Protein AF-A0A7C1ZSX5-F1 (afdb_monomer)

Radius of gyration: 37.02 Å; Cα contacts (8 Å, |Δi|>4): 224; chains: 1; bounding box: 113×32×74 Å

Structure (mmCIF, N/CA/C/O backbone):
data_AF-A0A7C1ZSX5-F1
#
_entry.id   AF-A0A7C1ZSX5-F1
#
loop_
_atom_site.group_PDB
_atom_site.id
_atom_site.type_symbol
_atom_site.label_atom_id
_atom_site.label_alt_id
_atom_site.label_comp_id
_atom_site.label_asym_id
_atom_site.label_entity_id
_atom_site.label_seq_id
_atom_site.pdbx_PDB_ins_code
_atom_site.Cartn_x
_atom_site.Cartn_y
_atom_site.Cartn_z
_atom_site.occupancy
_atom_site.B_iso_or_equiv
_atom_site.auth_seq_id
_atom_site.auth_comp_id
_atom_site.auth_asym_id
_atom_site.auth_atom_id
_atom_site.pdbx_PDB_model_num
ATOM 1 N N . MET A 1 1 ? -18.283 -8.593 -3.234 1.00 36.34 1 MET A N 1
ATOM 2 C CA . MET A 1 1 ? -17.559 -9.656 -2.506 1.00 36.34 1 MET A CA 1
ATOM 3 C C . MET A 1 1 ? -16.349 -10.036 -3.342 1.00 36.34 1 MET A C 1
ATOM 5 O O . MET A 1 1 ? -16.534 -10.308 -4.519 1.00 36.34 1 MET A O 1
ATOM 9 N N . LEU A 1 2 ? -15.138 -9.982 -2.786 1.00 42.88 2 LEU A N 1
ATOM 10 C CA . LEU A 1 2 ? -13.945 -10.522 -3.448 1.00 42.88 2 LEU A CA 1
ATOM 11 C C . LEU A 1 2 ? -13.966 -12.048 -3.263 1.00 42.88 2 LEU A C 1
ATOM 13 O O . LEU A 1 2 ? -14.229 -12.513 -2.156 1.00 42.88 2 LEU A O 1
ATOM 17 N N . ALA A 1 3 ? -13.766 -12.812 -4.340 1.00 42.28 3 ALA A N 1
ATOM 18 C CA . ALA A 1 3 ? -13.700 -14.273 -4.288 1.00 42.28 3 ALA A CA 1
ATOM 19 C C . ALA A 1 3 ? -12.612 -14.730 -3.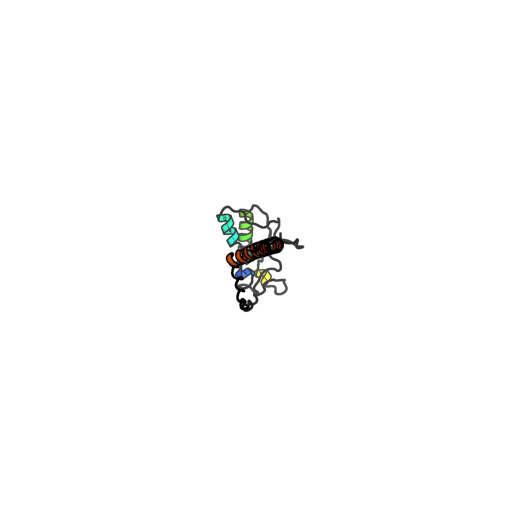300 1.00 42.28 3 ALA A C 1
ATOM 21 O O . ALA A 1 3 ? -11.557 -14.103 -3.215 1.00 42.28 3 ALA A O 1
ATOM 22 N N . SER A 1 4 ? -12.865 -15.810 -2.556 1.00 46.38 4 SER A N 1
ATOM 23 C CA . SER A 1 4 ? -11.920 -16.399 -1.603 1.00 46.38 4 SER A CA 1
ATOM 24 C C . SER A 1 4 ? -10.624 -16.801 -2.315 1.00 46.38 4 SER A C 1
ATOM 26 O O . SER A 1 4 ? -10.559 -17.846 -2.956 1.00 46.38 4 SER A O 1
ATOM 28 N N . ARG A 1 5 ? -9.591 -15.957 -2.235 1.00 58.31 5 ARG A N 1
ATOM 29 C CA . ARG A 1 5 ? -8.249 -16.273 -2.733 1.00 58.31 5 ARG A CA 1
ATOM 30 C C . ARG A 1 5 ? -7.493 -17.063 -1.656 1.00 58.31 5 ARG A C 1
ATOM 32 O O . ARG A 1 5 ? -7.520 -16.649 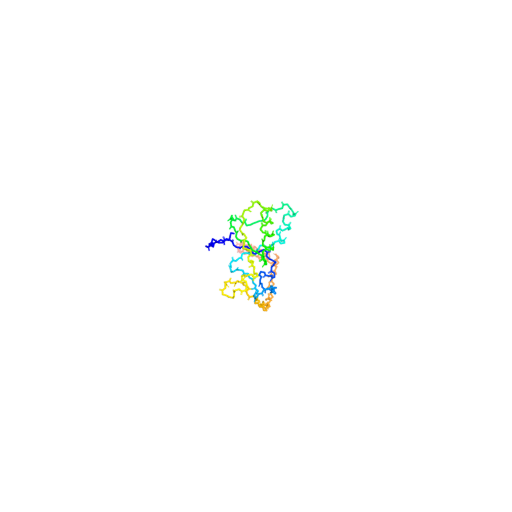-0.497 1.00 58.31 5 ARG A O 1
ATOM 39 N N . PRO A 1 6 ? -6.829 -18.182 -1.989 1.00 62.00 6 PRO A N 1
ATOM 40 C CA . PRO A 1 6 ? -5.940 -18.856 -1.051 1.00 62.00 6 PRO A CA 1
ATOM 41 C C . PRO A 1 6 ? -4.713 -17.969 -0.795 1.00 62.00 6 PRO A C 1
ATOM 43 O O . PRO A 1 6 ? -3.910 -17.743 -1.694 1.00 62.00 6 PRO A O 1
ATOM 46 N N . GLY A 1 7 ? -4.586 -17.438 0.421 1.00 73.38 7 GLY A N 1
ATOM 47 C CA . GLY A 1 7 ? -3.449 -16.612 0.837 1.00 73.38 7 GLY A CA 1
ATOM 48 C C . GLY A 1 7 ? -3.846 -15.433 1.733 1.00 73.38 7 GLY A C 1
ATOM 49 O O . GLY A 1 7 ? -5.034 -15.143 1.891 1.00 73.38 7 GLY A O 1
ATOM 50 N N . PRO A 1 8 ? -2.868 -14.760 2.366 1.00 86.31 8 PRO A N 1
ATOM 51 C CA . PRO A 1 8 ? -3.137 -13.542 3.119 1.00 86.31 8 PRO A CA 1
ATOM 52 C C . PRO A 1 8 ? -3.588 -12.417 2.180 1.00 86.31 8 PRO A C 1
ATOM 54 O O . PRO A 1 8 ? -3.102 -12.299 1.060 1.00 86.31 8 PRO A O 1
ATOM 57 N N . VAL A 1 9 ? -4.475 -11.545 2.666 1.00 92.75 9 VAL A N 1
ATOM 58 C CA . VAL A 1 9 ? -4.772 -10.273 1.990 1.00 92.75 9 VAL A CA 1
ATOM 59 C C . VAL A 1 9 ? -3.508 -9.417 2.012 1.00 92.75 9 VAL A C 1
ATOM 61 O O . VAL A 1 9 ? -2.977 -9.164 3.095 1.00 92.75 9 VAL A O 1
ATOM 64 N N . VAL A 1 10 ? -3.044 -8.975 0.843 1.00 96.06 10 VAL A N 1
ATOM 65 C CA . VAL A 1 10 ? -1.889 -8.079 0.697 1.00 96.06 10 VAL A CA 1
ATOM 66 C C . VAL A 1 10 ? -2.380 -6.739 0.159 1.00 96.06 10 VAL A C 1
ATOM 68 O O . VAL A 1 10 ? -3.084 -6.714 -0.845 1.00 96.06 10 VAL A O 1
ATOM 71 N N . LEU A 1 11 ? -2.031 -5.636 0.820 1.00 97.12 11 LEU A N 1
ATOM 72 C CA . LEU A 1 11 ? -2.471 -4.291 0.449 1.00 97.12 11 LEU A CA 1
ATOM 73 C C . LEU A 1 11 ? -1.291 -3.390 0.089 1.00 97.12 11 LEU A C 1
ATOM 75 O O . LEU A 1 11 ? -0.368 -3.223 0.893 1.00 97.12 11 LEU A O 1
ATOM 79 N N . ASP A 1 12 ? -1.388 -2.736 -1.065 1.00 97.88 12 ASP A N 1
ATOM 80 C CA . ASP A 1 12 ? -0.450 -1.707 -1.510 1.00 97.88 12 ASP A CA 1
ATOM 81 C C . ASP A 1 12 ? -0.951 -0.311 -1.122 1.00 97.88 12 ASP A C 1
ATOM 83 O O . ASP A 1 12 ? -1.983 0.154 -1.614 1.00 97.88 12 ASP A O 1
ATOM 87 N N . GLY A 1 13 ? -0.210 0.358 -0.237 1.00 97.50 13 GLY A N 1
ATOM 88 C CA . GLY A 1 13 ? -0.512 1.706 0.244 1.00 97.50 13 GLY A CA 1
ATOM 89 C C . GLY A 1 13 ? -0.071 2.838 -0.684 1.00 97.50 13 GLY A C 1
ATOM 90 O O . GLY A 1 13 ? -0.324 4.007 -0.377 1.00 97.50 13 GLY A O 1
ATOM 91 N N . ARG A 1 14 ? 0.620 2.539 -1.790 1.00 97.69 14 ARG A N 1
ATOM 92 C CA . ARG A 1 14 ? 1.134 3.553 -2.720 1.00 97.69 14 ARG A CA 1
ATOM 93 C C . ARG A 1 14 ? 0.019 4.118 -3.603 1.00 97.69 14 ARG A C 1
ATOM 95 O O . ARG A 1 14 ? -1.060 3.550 -3.745 1.00 97.69 14 ARG A O 1
ATOM 102 N N . GLY A 1 15 ? 0.293 5.266 -4.218 1.00 96.25 15 GLY A N 1
ATOM 103 C CA . GLY A 1 15 ? -0.623 5.881 -5.179 1.00 96.25 15 GLY A CA 1
ATOM 104 C C . GLY A 1 15 ? -0.825 5.024 -6.434 1.00 96.25 15 GLY A C 1
ATOM 105 O O . GLY A 1 15 ? 0.027 4.210 -6.789 1.00 96.25 15 GLY A O 1
ATOM 106 N N . GLU A 1 16 ? -1.939 5.256 -7.126 1.00 94.69 16 GLU A N 1
ATOM 107 C CA . GLU A 1 16 ? -2.385 4.490 -8.300 1.00 94.69 16 GLU A CA 1
ATOM 108 C C . GLU A 1 16 ? -1.309 4.349 -9.387 1.00 94.69 16 GLU A C 1
ATOM 110 O O . GLU A 1 16 ? -1.013 3.245 -9.833 1.00 94.69 16 GLU A O 1
ATOM 115 N N . LYS A 1 17 ? -0.629 5.447 -9.736 1.00 93.94 17 LYS A N 1
ATOM 116 C CA . LYS A 1 17 ? 0.444 5.428 -10.744 1.00 93.94 17 LYS A CA 1
ATOM 117 C C . LYS A 1 17 ? 1.597 4.490 -10.384 1.00 93.94 17 LYS A C 1
ATOM 119 O O . LYS A 1 17 ? 2.175 3.854 -11.257 1.00 93.94 17 LYS A O 1
ATOM 124 N N . ALA A 1 18 ? 1.962 4.421 -9.105 1.00 95.25 18 ALA A N 1
ATOM 125 C CA . ALA A 1 18 ? 3.026 3.533 -8.647 1.00 95.25 18 ALA A CA 1
ATOM 126 C C . ALA A 1 18 ? 2.550 2.075 -8.615 1.00 95.25 18 ALA A C 1
ATOM 128 O O . ALA A 1 18 ? 3.304 1.188 -9.005 1.00 95.25 18 ALA A O 1
ATOM 129 N N . TYR A 1 19 ? 1.297 1.846 -8.204 1.00 96.50 19 TYR A N 1
ATOM 130 C CA . TYR A 1 19 ? 0.658 0.531 -8.219 1.00 96.50 19 TYR A CA 1
ATOM 131 C C . TYR A 1 19 ? 0.620 -0.060 -9.633 1.00 96.50 19 TYR A C 1
ATOM 133 O O . TYR A 1 19 ? 1.062 -1.186 -9.845 1.00 96.50 19 TYR A O 1
ATOM 141 N N . TRP A 1 20 ? 0.187 0.717 -10.624 1.00 94.44 20 TRP A N 1
ATOM 142 C CA . TRP A 1 20 ? 0.147 0.280 -12.021 1.00 94.44 20 TRP A CA 1
ATOM 143 C C . TRP A 1 20 ? 1.514 0.254 -12.705 1.00 94.44 20 TRP A C 1
ATOM 145 O O . TRP A 1 20 ? 1.629 -0.252 -13.813 1.00 94.44 20 TRP A O 1
ATOM 155 N N . GLY A 1 21 ? 2.564 0.781 -12.076 1.00 92.56 21 GLY A N 1
ATOM 156 C CA . GLY A 1 21 ? 3.875 0.881 -12.713 1.00 92.56 21 GLY A CA 1
ATOM 157 C C . GLY A 1 21 ? 3.974 1.957 -13.796 1.00 92.56 21 GLY A C 1
ATOM 158 O O . GLY A 1 21 ? 4.930 1.929 -14.562 1.00 92.56 21 GLY A O 1
ATOM 159 N N . GLU A 1 22 ? 3.047 2.921 -13.832 1.00 90.75 22 GLU A N 1
ATOM 160 C CA . GLU A 1 22 ? 3.175 4.155 -14.625 1.00 90.75 22 GLU A CA 1
ATOM 161 C C . GLU A 1 22 ? 4.273 5.073 -14.065 1.00 90.75 22 GLU A C 1
ATOM 163 O O . GLU A 1 22 ? 4.978 5.754 -14.807 1.00 90.75 22 GLU A O 1
ATOM 168 N N . ALA A 1 23 ? 4.429 5.093 -12.736 1.00 86.81 23 ALA A N 1
ATOM 169 C CA . ALA A 1 23 ? 5.514 5.779 -12.045 1.00 86.81 23 ALA A CA 1
ATOM 170 C C . ALA A 1 23 ? 6.539 4.751 -11.550 1.00 86.81 23 ALA A C 1
ATOM 172 O O . ALA A 1 23 ? 6.325 4.089 -10.533 1.00 86.81 23 ALA A O 1
ATOM 173 N N . VAL A 1 24 ? 7.661 4.630 -12.265 1.00 85.44 24 VAL A N 1
ATOM 174 C CA . VAL A 1 24 ? 8.738 3.687 -11.934 1.00 85.44 24 VAL A CA 1
ATOM 175 C C . VAL A 1 24 ? 9.806 4.388 -11.095 1.00 85.44 24 VAL A C 1
ATOM 177 O O . VAL A 1 24 ? 10.578 5.198 -11.597 1.00 85.44 24 VAL A O 1
ATOM 180 N N . ASN A 1 25 ? 9.845 4.081 -9.800 1.00 79.62 25 ASN A N 1
ATOM 181 C CA . ASN A 1 25 ? 10.824 4.600 -8.836 1.00 79.62 25 ASN A CA 1
ATOM 182 C C . ASN A 1 25 ? 11.584 3.478 -8.101 1.00 79.62 25 ASN A C 1
ATOM 184 O O . ASN A 1 25 ? 12.034 3.659 -6.971 1.00 79.62 25 ASN A O 1
ATOM 188 N N . ALA A 1 26 ? 11.694 2.316 -8.744 1.00 86.31 26 ALA A N 1
ATOM 189 C CA . ALA A 1 26 ? 12.422 1.136 -8.291 1.00 86.31 26 ALA A CA 1
ATOM 190 C C . ALA A 1 26 ? 12.977 0.386 -9.517 1.00 86.31 26 ALA A C 1
ATOM 192 O O . ALA A 1 26 ? 12.774 0.825 -10.648 1.00 86.31 26 ALA A O 1
ATOM 193 N N . ALA A 1 27 ? 13.639 -0.758 -9.315 1.00 88.81 27 ALA A N 1
ATOM 194 C CA . ALA A 1 27 ? 14.217 -1.545 -10.413 1.00 88.81 27 ALA A CA 1
ATOM 195 C C . ALA A 1 27 ? 13.180 -2.029 -11.454 1.00 88.81 27 ALA A C 1
ATOM 197 O O . ALA A 1 27 ? 13.538 -2.297 -12.598 1.00 88.81 27 ALA A O 1
ATOM 198 N N . ARG A 1 28 ? 11.896 -2.107 -11.077 1.00 91.75 28 ARG A N 1
ATOM 199 C CA . ARG A 1 28 ? 10.760 -2.362 -11.975 1.00 91.75 28 ARG A CA 1
ATOM 200 C C . ARG A 1 28 ? 9.492 -1.651 -11.487 1.00 91.75 28 ARG A C 1
ATOM 202 O O . ARG A 1 28 ? 9.326 -1.440 -10.281 1.00 91.75 28 ARG A O 1
ATOM 209 N N . GLY A 1 29 ? 8.620 -1.258 -12.421 1.00 92.88 29 GLY A N 1
ATOM 210 C CA . GLY A 1 29 ? 7.292 -0.714 -12.113 1.00 92.88 29 GLY A CA 1
ATOM 211 C C . GLY A 1 29 ? 6.350 -1.796 -11.595 1.00 92.88 29 GLY A C 1
ATOM 212 O O . GLY A 1 29 ? 6.679 -2.974 -11.678 1.00 92.88 29 GLY A O 1
ATOM 213 N N . GLY A 1 30 ? 5.193 -1.409 -11.068 1.00 95.38 30 GLY A N 1
ATOM 214 C CA . GLY A 1 30 ? 4.130 -2.341 -10.703 1.00 95.38 30 GLY A CA 1
ATOM 215 C C . GLY A 1 30 ? 3.992 -2.554 -9.210 1.00 95.38 30 GLY A C 1
ATOM 216 O O . GLY A 1 30 ? 4.382 -1.693 -8.422 1.00 95.38 30 GLY A O 1
ATOM 217 N N . HIS A 1 31 ? 3.426 -3.692 -8.826 1.00 97.50 31 HIS A N 1
ATOM 218 C CA . HIS A 1 31 ? 3.100 -4.058 -7.450 1.00 97.50 31 HIS A CA 1
ATOM 219 C C . HIS A 1 31 ? 3.320 -5.556 -7.190 1.00 97.50 31 HIS A C 1
ATOM 221 O O . HIS A 1 31 ? 3.553 -6.343 -8.110 1.00 97.50 31 HIS A O 1
ATOM 227 N N . ILE A 1 32 ? 3.301 -5.957 -5.914 1.00 97.12 32 ILE A N 1
ATOM 228 C CA . ILE A 1 32 ? 3.432 -7.367 -5.523 1.00 97.12 32 ILE A CA 1
ATOM 229 C C . ILE A 1 32 ? 2.259 -8.136 -6.130 1.00 97.12 32 ILE A C 1
ATOM 231 O O . ILE A 1 32 ? 1.119 -7.692 -6.011 1.00 97.12 32 ILE A O 1
ATOM 235 N N . ALA A 1 33 ? 2.529 -9.279 -6.766 1.00 95.06 33 ALA A N 1
ATOM 236 C CA . ALA A 1 33 ? 1.486 -10.029 -7.458 1.00 95.06 33 ALA A CA 1
ATOM 237 C C . ALA A 1 33 ? 0.311 -10.380 -6.525 1.00 95.06 33 ALA A C 1
ATOM 239 O O . ALA A 1 33 ? 0.508 -10.909 -5.427 1.00 95.06 33 ALA A O 1
ATOM 240 N N . GLY A 1 34 ? -0.911 -10.074 -6.960 1.00 93.62 34 GLY A N 1
ATOM 241 C CA . GLY A 1 34 ? -2.138 -10.295 -6.193 1.00 93.62 34 GLY A CA 1
ATOM 242 C C . GLY A 1 34 ? -2.406 -9.301 -5.055 1.00 93.62 34 GLY A C 1
ATOM 243 O O . GLY A 1 34 ? -3.366 -9.509 -4.311 1.00 93.62 34 GLY A O 1
ATOM 244 N N . ALA A 1 35 ? -1.603 -8.243 -4.905 1.00 96.00 35 ALA A N 1
ATOM 245 C CA . ALA A 1 35 ? -1.882 -7.188 -3.936 1.00 96.00 35 ALA A CA 1
ATOM 246 C C . ALA A 1 35 ? -3.051 -6.300 -4.389 1.00 96.00 35 ALA A C 1
ATOM 248 O O . ALA A 1 35 ? -3.109 -5.851 -5.535 1.00 96.00 35 ALA A O 1
ATOM 249 N N . ASP A 1 36 ? -3.958 -5.994 -3.464 1.00 95.44 36 ASP A N 1
ATOM 250 C CA . ASP A 1 36 ? -5.056 -5.066 -3.707 1.00 95.44 36 ASP A CA 1
ATOM 251 C C . ASP A 1 36 ? -4.577 -3.615 -3.521 1.00 95.44 36 ASP A C 1
ATOM 253 O O . ASP A 1 36 ? -3.864 -3.284 -2.564 1.00 95.44 36 ASP A O 1
ATOM 257 N N . HIS A 1 37 ? -5.002 -2.724 -4.420 1.00 96.56 37 HIS A N 1
ATOM 258 C CA . HIS A 1 37 ? -4.717 -1.295 -4.306 1.00 96.56 37 HIS A CA 1
ATOM 259 C C . HIS A 1 37 ? -5.554 -0.654 -3.195 1.00 96.56 37 HIS A C 1
ATOM 261 O O . HIS A 1 37 ? -6.786 -0.610 -3.267 1.00 96.56 37 HIS A O 1
ATOM 267 N N . PHE A 1 38 ? -4.893 -0.132 -2.162 1.00 95.81 38 PHE A N 1
ATOM 268 C CA . PHE A 1 38 ? -5.550 0.521 -1.033 1.00 95.81 38 PHE A CA 1
ATOM 269 C C . PHE A 1 38 ? -4.737 1.744 -0.589 1.00 95.81 38 PHE A C 1
ATOM 271 O O . PHE A 1 38 ? -3.989 1.695 0.385 1.00 95.81 38 PHE A O 1
ATOM 278 N N . PRO A 1 39 ? -4.840 2.862 -1.318 1.00 96.06 39 PRO A N 1
ATOM 279 C CA . PRO A 1 39 ? -3.852 3.920 -1.215 1.00 96.06 39 PRO A CA 1
ATOM 280 C C . PRO A 1 39 ? -3.997 4.725 0.085 1.00 96.06 39 PRO A C 1
ATOM 282 O O . PRO A 1 39 ? -5.099 5.039 0.554 1.00 96.06 39 PRO A O 1
ATOM 285 N N . ALA A 1 40 ? -2.855 5.066 0.684 1.00 95.50 40 ALA A N 1
ATOM 286 C CA . ALA A 1 40 ? -2.792 5.706 1.995 1.00 95.50 40 ALA A CA 1
ATOM 287 C C . ALA A 1 40 ? -3.410 7.115 2.016 1.00 95.50 40 ALA A C 1
ATOM 289 O O . ALA A 1 40 ? -3.893 7.557 3.052 1.00 95.50 40 ALA A O 1
ATOM 290 N N . ASP A 1 41 ? -3.422 7.836 0.897 1.00 94.81 41 ASP A N 1
ATOM 291 C CA . ASP A 1 41 ? -4.046 9.159 0.770 1.00 94.81 41 ASP A CA 1
ATOM 292 C C . ASP A 1 41 ? -5.573 9.107 0.936 1.00 94.81 41 ASP A C 1
ATOM 294 O O . ASP A 1 41 ? -6.129 9.879 1.722 1.00 94.81 41 ASP A O 1
ATOM 298 N N . ARG A 1 42 ? -6.243 8.141 0.297 1.00 93.00 42 ARG A N 1
ATOM 299 C CA . ARG A 1 42 ? -7.672 7.864 0.485 1.00 93.00 42 ARG A CA 1
ATOM 300 C C . ARG A 1 42 ? -7.968 7.537 1.940 1.00 93.00 42 ARG A C 1
ATOM 302 O O . ARG A 1 42 ? -8.974 7.990 2.485 1.00 93.00 42 ARG A O 1
ATOM 309 N N . LEU A 1 43 ? -7.086 6.767 2.572 1.00 92.31 43 LEU A N 1
ATOM 310 C CA . LEU A 1 43 ? -7.222 6.424 3.976 1.00 92.31 43 LEU A CA 1
ATOM 311 C C . LEU A 1 43 ? -7.051 7.651 4.885 1.00 92.31 43 LEU A C 1
ATOM 313 O O . LEU A 1 43 ? -7.877 7.860 5.769 1.00 92.31 43 LEU A O 1
ATOM 317 N N . ARG A 1 44 ? -6.049 8.508 4.642 1.00 92.94 44 ARG A N 1
ATOM 318 C CA . ARG A 1 44 ? -5.866 9.759 5.401 1.00 92.94 44 ARG A CA 1
ATOM 319 C C . ARG A 1 44 ? -7.094 10.654 5.290 1.00 92.94 44 ARG A C 1
ATOM 321 O O . ARG A 1 44 ? -7.549 11.175 6.302 1.00 92.94 44 ARG A O 1
ATOM 328 N N . ALA A 1 45 ? -7.653 10.792 4.089 1.00 92.88 45 ALA A N 1
ATOM 329 C CA . ALA A 1 45 ? -8.866 11.572 3.866 1.00 92.88 45 ALA A CA 1
ATOM 330 C C . ALA A 1 45 ? -10.078 10.987 4.611 1.00 92.88 45 ALA A C 1
ATOM 332 O O . ALA A 1 45 ? -10.856 11.734 5.201 1.00 92.88 45 ALA A O 1
ATOM 333 N N . ALA A 1 46 ? -10.229 9.658 4.627 1.00 90.94 46 ALA A N 1
ATOM 334 C CA . ALA A 1 46 ? -11.287 8.994 5.384 1.00 90.94 46 ALA A CA 1
ATOM 335 C C . ALA A 1 46 ? -11.146 9.250 6.892 1.00 90.94 46 ALA A C 1
ATOM 337 O O . ALA A 1 46 ? -12.110 9.686 7.519 1.00 90.94 46 ALA A O 1
ATOM 338 N N . VAL A 1 47 ? -9.942 9.073 7.445 1.00 88.31 47 VAL A N 1
ATOM 339 C CA . VAL A 1 47 ? -9.652 9.331 8.863 1.00 88.31 47 VAL A CA 1
ATOM 340 C C . VAL A 1 47 ? -9.911 10.796 9.223 1.00 88.31 47 VAL A C 1
ATOM 342 O O . VAL A 1 47 ? -10.585 11.066 10.212 1.00 88.31 47 VAL A O 1
ATOM 345 N N . ALA A 1 48 ? -9.464 11.743 8.393 1.00 90.69 48 ALA A N 1
ATOM 346 C CA . ALA A 1 48 ? -9.726 13.171 8.591 1.00 90.69 48 ALA A CA 1
ATOM 347 C C . ALA A 1 48 ? -11.229 13.511 8.564 1.00 90.69 48 ALA A C 1
ATOM 349 O O . ALA A 1 48 ? -11.669 14.430 9.248 1.00 90.69 48 ALA A O 1
ATOM 350 N N . ALA A 1 49 ? -12.025 12.749 7.811 1.00 92.88 49 ALA A N 1
ATOM 351 C CA . ALA A 1 49 ? -13.480 12.865 7.765 1.00 92.88 49 ALA A CA 1
ATOM 352 C C . ALA A 1 49 ? -14.205 12.058 8.864 1.00 92.88 49 ALA A C 1
ATOM 354 O O . ALA A 1 49 ? -15.425 11.903 8.792 1.00 92.88 49 ALA A O 1
ATOM 355 N N . GLY A 1 50 ? -13.482 11.496 9.840 1.00 89.75 50 GLY A N 1
ATOM 356 C CA . GLY A 1 50 ? -14.049 10.676 10.916 1.00 89.75 50 GLY A CA 1
ATOM 357 C C . GLY A 1 50 ? -14.577 9.313 10.455 1.00 89.75 50 GLY A C 1
ATOM 358 O O . GLY A 1 50 ? -15.406 8.709 11.133 1.00 89.75 50 GLY A O 1
ATOM 359 N N . LYS A 1 51 ? -14.140 8.824 9.290 1.00 90.38 51 LYS A N 1
ATOM 360 C CA . LYS A 1 51 ? -14.568 7.546 8.711 1.00 90.38 51 LYS A CA 1
ATOM 361 C C . LYS A 1 51 ? -13.492 6.485 8.904 1.00 90.38 51 LYS A C 1
ATOM 363 O O . LYS A 1 51 ? -12.343 6.671 8.509 1.00 90.38 51 LYS A O 1
ATOM 368 N N . ALA A 1 52 ? -13.902 5.329 9.413 1.00 87.50 52 ALA A N 1
ATOM 369 C CA . ALA A 1 52 ? -13.065 4.140 9.438 1.00 87.50 52 ALA A CA 1
ATOM 370 C C . ALA A 1 52 ? -13.096 3.454 8.064 1.00 87.50 52 ALA A C 1
ATOM 372 O O . ALA A 1 52 ? -14.132 2.945 7.633 1.00 87.50 52 ALA A O 1
ATOM 373 N N . LEU A 1 53 ? -11.958 3.438 7.371 1.00 87.69 53 LEU A N 1
ATOM 374 C CA . LEU A 1 53 ? -11.753 2.689 6.132 1.00 87.69 53 LEU A CA 1
ATOM 375 C C . LEU A 1 53 ? -10.577 1.735 6.358 1.00 87.69 53 LEU A C 1
ATOM 377 O O . LEU A 1 53 ? -9.517 2.160 6.789 1.00 87.69 53 LEU A O 1
ATOM 381 N N . GLY A 1 54 ? -10.736 0.441 6.103 1.00 85.56 54 GLY A N 1
ATOM 382 C CA . GLY A 1 54 ? -9.656 -0.524 6.327 1.00 85.56 54 GLY A CA 1
ATOM 383 C C . GLY A 1 54 ? -9.894 -1.859 5.635 1.00 85.56 54 GLY A C 1
ATOM 384 O O . GLY A 1 54 ? -10.982 -2.071 5.081 1.00 85.56 54 GLY A O 1
ATOM 385 N N . PRO A 1 55 ? -8.909 -2.779 5.696 1.00 87.19 55 PRO A N 1
ATOM 386 C CA . PRO A 1 55 ? -9.128 -4.175 5.320 1.00 87.19 55 PRO A CA 1
ATOM 387 C C . PRO A 1 55 ? -10.349 -4.726 6.050 1.00 87.19 55 PRO A C 1
ATOM 389 O O . PRO A 1 55 ? -10.695 -4.214 7.110 1.00 87.19 55 PRO A O 1
ATOM 392 N N . GLN A 1 56 ? -10.991 -5.761 5.499 1.00 82.12 56 GLN A N 1
ATOM 393 C CA . GLN A 1 56 ? -12.089 -6.486 6.160 1.00 82.12 56 GLN A CA 1
ATOM 394 C C . GLN A 1 56 ? -11.594 -7.677 7.000 1.00 82.12 56 GLN A C 1
ATOM 396 O O . GLN A 1 56 ? -12.272 -8.090 7.944 1.00 82.12 56 GLN A O 1
ATOM 401 N N . THR A 1 57 ? -10.375 -8.150 6.742 1.00 80.19 57 THR A N 1
ATOM 402 C CA . THR A 1 57 ? -9.775 -9.324 7.390 1.00 80.19 57 THR A CA 1
ATOM 403 C C . THR A 1 57 ? -8.64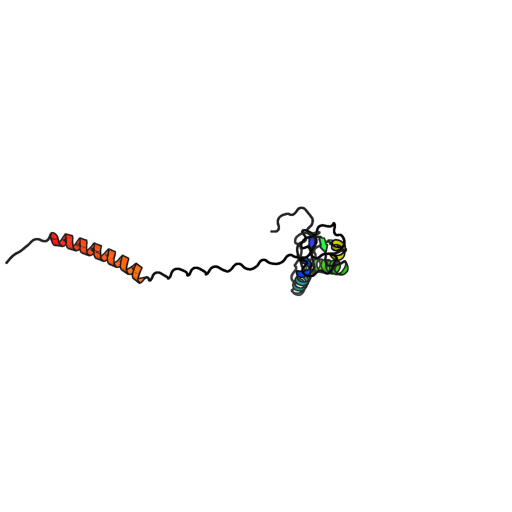9 -8.921 8.342 1.00 80.19 57 THR A C 1
ATOM 405 O O . THR A 1 57 ? -7.840 -8.051 8.016 1.00 80.19 57 THR A O 1
ATOM 408 N N . GLU A 1 58 ? -8.587 -9.553 9.519 1.00 82.12 58 GLU A N 1
ATOM 409 C CA . GLU A 1 58 ? -7.460 -9.380 10.442 1.00 82.12 58 GLU A CA 1
ATOM 410 C C . GLU A 1 58 ? -6.180 -9.972 9.848 1.00 82.12 58 GLU A C 1
ATOM 412 O O . GLU A 1 58 ? -6.218 -10.929 9.073 1.00 82.12 58 GLU A O 1
ATOM 417 N N . GLY A 1 59 ? -5.028 -9.414 10.222 1.00 86.50 59 GLY A N 1
ATOM 418 C CA . GLY A 1 59 ? -3.735 -9.949 9.799 1.00 86.50 59 GLY A CA 1
ATOM 419 C C . GLY A 1 59 ? -3.417 -9.747 8.315 1.00 86.50 59 GLY A C 1
ATOM 420 O O . GLY A 1 59 ? -2.506 -10.406 7.804 1.00 86.50 59 GLY A O 1
ATOM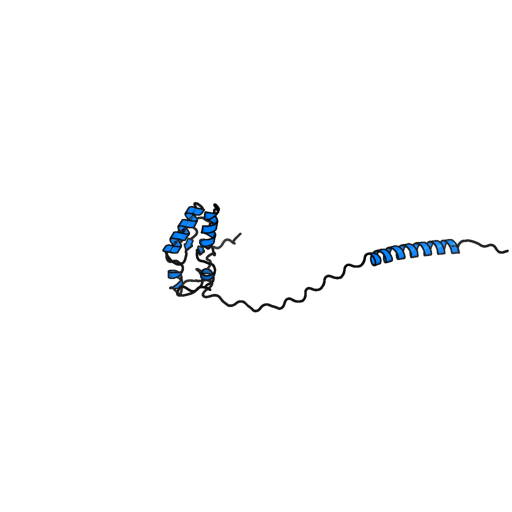 421 N N . ALA A 1 60 ? -4.124 -8.838 7.631 1.00 93.81 60 ALA A N 1
ATOM 422 C CA . ALA A 1 60 ? -3.720 -8.360 6.312 1.00 93.81 60 ALA A CA 1
ATOM 423 C C . ALA A 1 60 ? -2.252 -7.903 6.345 1.00 93.81 60 ALA A C 1
ATOM 425 O O . ALA A 1 60 ? -1.791 -7.336 7.341 1.00 93.81 60 ALA A O 1
ATOM 426 N N . ILE A 1 61 ? -1.516 -8.188 5.276 1.00 97.00 61 ILE A N 1
ATOM 427 C CA . ILE A 1 61 ? -0.140 -7.739 5.092 1.00 97.00 61 ILE A CA 1
ATOM 428 C C . ILE A 1 61 ? -0.194 -6.433 4.311 1.00 97.00 61 ILE A C 1
ATOM 430 O O . ILE A 1 61 ? -0.790 -6.369 3.242 1.00 97.00 61 ILE A O 1
ATOM 434 N N . VAL A 1 62 ? 0.412 -5.385 4.842 1.00 97.62 62 VAL A N 1
ATOM 435 C CA . VAL A 1 62 ? 0.426 -4.060 4.229 1.00 97.62 62 VAL A CA 1
ATOM 436 C C . VAL A 1 62 ? 1.850 -3.692 3.862 1.00 97.62 62 VAL A C 1
ATOM 438 O O . VAL A 1 62 ? 2.789 -3.997 4.599 1.00 97.62 62 VAL A O 1
ATOM 441 N N . TYR A 1 63 ? 2.022 -3.032 2.729 1.00 98.38 63 TYR A N 1
ATOM 442 C CA . TYR A 1 63 ? 3.312 -2.497 2.324 1.00 98.38 63 TYR A CA 1
ATOM 443 C C . TYR A 1 63 ? 3.124 -1.173 1.588 1.00 98.38 63 TYR A C 1
ATOM 445 O O . TYR A 1 63 ? 2.020 -0.811 1.177 1.00 98.38 63 TYR A O 1
ATOM 453 N N . ALA A 1 64 ? 4.216 -0.432 1.452 1.00 98.12 64 ALA A N 1
ATOM 454 C CA . ALA A 1 64 ? 4.255 0.788 0.663 1.00 98.12 64 ALA A CA 1
ATOM 455 C C . ALA A 1 64 ? 5.579 0.847 -0.112 1.00 98.12 64 ALA A C 1
ATOM 457 O O . ALA A 1 64 ? 6.070 -0.179 -0.576 1.00 98.12 64 ALA A O 1
ATOM 458 N N . ARG A 1 65 ? 6.167 2.030 -0.300 1.00 97.44 65 ARG A N 1
ATOM 459 C CA . ARG A 1 65 ? 7.431 2.167 -1.038 1.00 97.44 65 ARG A CA 1
ATOM 460 C C . ARG A 1 65 ? 8.588 1.464 -0.334 1.00 97.44 65 ARG A C 1
ATOM 462 O O . ARG A 1 65 ? 9.289 0.683 -0.965 1.00 97.44 65 ARG A O 1
ATOM 469 N N . ASP A 1 66 ? 8.740 1.740 0.951 1.00 97.19 66 ASP A N 1
ATOM 470 C CA . ASP A 1 66 ? 9.841 1.322 1.813 1.00 97.19 66 ASP A CA 1
ATOM 471 C C . ASP A 1 66 ? 9.341 1.177 3.262 1.00 97.19 66 ASP A C 1
ATOM 473 O O . ASP A 1 66 ? 8.136 1.260 3.530 1.00 97.19 66 ASP A O 1
ATOM 477 N N . ALA A 1 67 ? 10.264 0.961 4.199 1.00 97.25 67 ALA A N 1
ATOM 478 C CA . ALA A 1 67 ? 9.945 0.748 5.604 1.00 97.25 67 ALA A CA 1
ATOM 479 C C . ALA A 1 67 ? 9.238 1.946 6.250 1.00 97.25 67 ALA A C 1
ATOM 481 O O . ALA A 1 67 ? 8.301 1.751 7.027 1.00 97.25 67 ALA A O 1
ATOM 482 N N . VAL A 1 68 ? 9.653 3.176 5.931 1.00 97.75 68 VAL A N 1
ATOM 483 C CA . VAL A 1 68 ? 9.084 4.390 6.533 1.00 97.75 68 VAL A CA 1
ATOM 484 C C . VAL A 1 68 ? 7.648 4.566 6.058 1.00 97.75 68 VAL A C 1
ATOM 486 O O . VAL A 1 68 ? 6.732 4.672 6.881 1.00 97.75 68 VAL A O 1
ATOM 489 N N . ASP A 1 69 ? 7.435 4.507 4.743 1.00 97.38 69 ASP A N 1
ATOM 490 C CA . ASP A 1 69 ? 6.100 4.600 4.152 1.00 97.38 69 ASP A CA 1
ATOM 491 C C . ASP A 1 69 ? 5.202 3.441 4.636 1.00 97.38 69 ASP A C 1
ATOM 493 O O . ASP A 1 69 ? 4.018 3.637 4.924 1.00 97.38 69 ASP A O 1
ATOM 497 N N . GLY A 1 70 ? 5.756 2.230 4.769 1.00 97.81 70 GLY A N 1
ATOM 498 C CA . GLY A 1 70 ? 5.033 1.032 5.201 1.00 97.81 70 GLY A CA 1
ATOM 499 C C . GLY A 1 70 ? 4.567 1.101 6.657 1.00 97.81 70 GLY A C 1
ATOM 500 O O . GLY A 1 70 ? 3.411 0.790 6.954 1.00 97.81 70 GLY A O 1
ATOM 501 N N . ILE A 1 71 ? 5.429 1.557 7.570 1.00 97.75 71 ILE A N 1
ATOM 502 C CA . ILE A 1 71 ? 5.088 1.739 8.990 1.00 97.75 71 ILE A CA 1
ATOM 503 C C . ILE A 1 71 ? 4.065 2.865 9.159 1.00 97.75 71 ILE A C 1
ATOM 505 O O . ILE A 1 71 ? 3.106 2.714 9.924 1.00 97.75 71 ILE A O 1
ATOM 509 N N . ALA A 1 72 ? 4.215 3.973 8.427 1.00 96.75 72 ALA A N 1
ATOM 510 C CA . ALA A 1 72 ? 3.238 5.060 8.440 1.00 96.75 72 ALA A CA 1
ATOM 511 C C . ALA A 1 72 ? 1.856 4.573 7.976 1.00 96.75 72 ALA A C 1
ATOM 513 O O . ALA A 1 72 ? 0.836 4.882 8.595 1.00 96.75 72 ALA A O 1
ATOM 514 N N . TYR A 1 73 ? 1.818 3.753 6.927 1.00 97.44 73 TYR A N 1
ATOM 515 C CA . TYR A 1 73 ? 0.588 3.179 6.394 1.00 97.44 73 TYR A CA 1
ATOM 516 C C . TYR A 1 73 ? -0.075 2.177 7.358 1.00 97.44 73 TYR A C 1
ATOM 518 O O . TYR A 1 73 ? -1.275 2.282 7.621 1.00 97.44 73 TYR A O 1
ATOM 526 N N . MET A 1 74 ? 0.697 1.278 7.978 1.00 96.69 74 MET A N 1
ATOM 527 C CA . MET A 1 74 ? 0.219 0.400 9.058 1.00 96.69 74 MET A CA 1
ATOM 528 C C . MET A 1 74 ? -0.374 1.203 10.224 1.00 96.69 74 MET A C 1
ATOM 530 O O . MET A 1 74 ? -1.447 0.866 10.736 1.00 96.69 74 MET A O 1
ATOM 534 N N . THR A 1 75 ? 0.313 2.270 10.638 1.00 95.31 75 THR A N 1
ATOM 535 C CA . THR A 1 75 ? -0.115 3.137 11.745 1.00 95.31 75 THR A CA 1
ATOM 536 C C . THR A 1 75 ? -1.437 3.813 11.418 1.00 95.31 75 THR A C 1
ATOM 538 O O . THR A 1 75 ? -2.341 3.829 12.247 1.00 95.31 75 THR A O 1
ATOM 541 N N . LEU A 1 76 ? -1.589 4.301 10.189 1.00 95.00 76 LEU A N 1
ATOM 542 C CA . LEU A 1 76 ? -2.814 4.934 9.724 1.00 95.00 76 LEU A CA 1
ATOM 543 C C . LEU A 1 76 ? -4.008 3.964 9.715 1.00 95.00 76 LEU A C 1
ATOM 545 O O . LEU A 1 76 ? -5.094 4.342 10.148 1.00 95.00 76 LEU A O 1
ATOM 549 N N . ILE A 1 77 ? -3.817 2.713 9.279 1.00 94.81 77 ILE A N 1
ATOM 550 C CA . ILE A 1 77 ? -4.871 1.683 9.332 1.00 94.81 77 ILE A CA 1
ATOM 551 C C . ILE A 1 77 ? -5.235 1.372 10.783 1.00 94.81 77 ILE A C 1
ATOM 553 O O . ILE A 1 77 ? -6.415 1.384 11.138 1.00 94.81 77 ILE A O 1
ATOM 557 N N . THR A 1 78 ? -4.231 1.123 11.625 1.00 93.25 78 THR A N 1
ATOM 558 C CA . THR A 1 78 ? -4.437 0.779 13.038 1.00 93.25 78 THR A CA 1
ATOM 559 C C . THR A 1 78 ? -5.153 1.909 13.775 1.00 93.25 78 THR A C 1
ATOM 561 O O . THR A 1 78 ? -6.141 1.662 14.457 1.00 93.25 78 THR A O 1
ATOM 564 N N . ALA A 1 79 ? -4.724 3.159 13.591 1.00 90.25 79 ALA A N 1
ATOM 565 C CA . ALA A 1 79 ? -5.336 4.320 14.231 1.00 90.25 79 ALA A CA 1
ATOM 566 C C . ALA A 1 79 ? -6.735 4.631 13.677 1.00 90.25 79 ALA A C 1
ATOM 568 O O . ALA A 1 79 ? -7.628 4.999 14.432 1.00 90.25 79 ALA A O 1
ATOM 569 N N . GLY A 1 80 ? -6.941 4.466 12.367 1.00 90.38 80 GLY A N 1
ATOM 570 C CA . GLY A 1 80 ? -8.216 4.760 11.716 1.00 90.38 80 GLY A CA 1
ATOM 571 C C . GLY A 1 80 ? -9.301 3.706 11.940 1.00 90.38 80 GLY A C 1
ATOM 572 O O . GLY A 1 80 ? -10.477 4.000 11.745 1.00 90.38 80 GLY A O 1
ATOM 573 N N . THR A 1 81 ? -8.929 2.476 12.309 1.00 89.81 81 THR A N 1
ATOM 574 C CA . THR A 1 81 ? -9.874 1.343 12.358 1.00 89.81 81 THR A CA 1
ATOM 575 C C . THR A 1 81 ? -9.775 0.460 13.599 1.00 89.81 81 THR A C 1
ATOM 577 O O . THR A 1 81 ? -10.645 -0.382 13.802 1.00 89.81 81 THR A O 1
ATOM 580 N N . GLY A 1 82 ? -8.723 0.592 14.411 1.00 89.88 82 GLY A N 1
ATOM 581 C CA . GLY A 1 82 ? -8.434 -0.301 15.540 1.00 89.88 82 GLY A CA 1
ATOM 582 C C . GLY A 1 82 ? -7.977 -1.711 15.142 1.00 89.88 82 GLY A C 1
ATOM 583 O O . GLY A 1 82 ? -7.749 -2.552 16.010 1.00 89.88 82 GLY A O 1
ATOM 584 N N . ARG A 1 83 ? -7.845 -1.998 13.842 1.00 89.75 83 ARG A N 1
ATOM 585 C CA . ARG A 1 83 ? -7.516 -3.332 13.331 1.00 89.75 83 ARG A CA 1
ATOM 586 C C . ARG A 1 83 ? -6.027 -3.619 13.376 1.00 89.75 83 ARG A C 1
ATOM 588 O O . ARG A 1 83 ? -5.213 -2.726 13.140 1.00 89.75 83 ARG A O 1
ATOM 595 N N . ARG A 1 84 ? -5.667 -4.890 13.571 1.00 92.19 84 ARG A N 1
ATOM 596 C CA . ARG A 1 84 ? -4.269 -5.323 13.514 1.00 92.19 84 ARG A CA 1
ATOM 597 C C . ARG A 1 84 ? -3.917 -5.818 12.119 1.00 92.19 84 ARG A C 1
ATOM 599 O O . ARG A 1 84 ? -4.477 -6.793 11.615 1.00 92.19 84 ARG A O 1
ATOM 606 N N . VAL A 1 85 ? -2.924 -5.167 11.527 1.00 94.38 85 VAL A N 1
ATOM 607 C CA . VAL A 1 85 ? -2.300 -5.575 10.265 1.00 94.38 85 VAL A CA 1
ATOM 608 C C . VAL A 1 85 ? -0.816 -5.851 10.491 1.00 94.38 85 VAL A C 1
ATOM 610 O O . VAL A 1 85 ? -0.232 -5.392 11.472 1.00 94.38 85 VAL A O 1
ATOM 613 N N . ARG A 1 86 ? -0.202 -6.629 9.603 1.00 96.56 86 ARG A N 1
ATOM 614 C CA . ARG A 1 86 ? 1.246 -6.872 9.588 1.00 96.56 86 ARG A CA 1
ATOM 615 C C . ARG A 1 86 ? 1.867 -6.014 8.502 1.00 96.56 86 ARG A C 1
ATOM 617 O O . ARG A 1 86 ? 1.317 -5.949 7.412 1.00 96.56 86 ARG A O 1
ATOM 624 N N . VAL A 1 87 ? 3.009 -5.397 8.765 1.00 97.25 87 VAL A N 1
ATOM 625 C CA . VAL A 1 87 ? 3.745 -4.650 7.740 1.00 97.25 87 VAL A CA 1
ATOM 626 C C . VAL A 1 87 ? 4.805 -5.545 7.100 1.00 97.25 87 VAL A C 1
ATOM 628 O O . VAL A 1 87 ? 5.503 -6.271 7.806 1.00 97.25 87 VAL A O 1
ATOM 631 N N . TYR A 1 88 ? 4.935 -5.496 5.774 1.00 98.19 88 TYR A N 1
ATOM 632 C CA . TYR A 1 88 ? 6.141 -5.945 5.083 1.00 98.19 88 TYR A CA 1
ATOM 633 C C . TYR A 1 88 ? 7.076 -4.734 4.910 1.00 98.19 88 TYR A C 1
ATOM 635 O O . TYR A 1 88 ? 6.797 -3.867 4.077 1.00 98.19 88 TYR A O 1
ATOM 643 N N . PRO A 1 89 ? 8.150 -4.621 5.716 1.00 97.06 89 PRO A N 1
ATOM 644 C CA . PRO A 1 89 ? 8.957 -3.403 5.794 1.00 97.06 89 PRO A CA 1
ATOM 645 C C . PRO A 1 89 ? 9.847 -3.181 4.567 1.00 97.06 89 PRO A C 1
ATOM 647 O O . PRO A 1 89 ? 10.203 -2.042 4.293 1.00 97.06 89 PRO A O 1
ATOM 650 N N . GLY A 1 90 ? 10.173 -4.232 3.808 1.00 97.25 90 GLY A N 1
ATOM 651 C CA . GLY A 1 90 ? 10.953 -4.101 2.573 1.00 97.25 90 GLY A CA 1
ATOM 652 C C . GLY A 1 90 ? 10.268 -3.240 1.512 1.00 97.25 90 GLY A C 1
ATOM 653 O O . GLY A 1 90 ? 10.921 -2.580 0.700 1.00 97.25 90 GLY A O 1
ATOM 654 N N . GLY A 1 91 ? 8.933 -3.199 1.554 1.00 97.88 91 GLY A N 1
ATOM 655 C CA . GLY A 1 91 ? 8.133 -2.433 0.615 1.00 97.88 91 GLY A CA 1
ATOM 656 C C . GLY A 1 91 ? 8.349 -2.863 -0.835 1.00 97.88 91 GLY A C 1
ATOM 657 O O . GLY A 1 91 ? 8.905 -3.920 -1.144 1.00 97.88 91 GLY A O 1
ATOM 658 N N . TRP A 1 92 ? 7.896 -2.014 -1.750 1.00 97.75 92 TRP A N 1
ATOM 659 C CA . TRP A 1 92 ? 8.132 -2.217 -3.171 1.00 97.75 92 TRP A CA 1
ATOM 660 C C . TRP A 1 92 ? 9.611 -2.101 -3.539 1.00 97.75 92 TRP A C 1
ATOM 662 O O . TRP A 1 92 ? 10.056 -2.797 -4.442 1.00 97.75 92 TRP A O 1
ATOM 672 N N . ALA A 1 93 ? 10.381 -1.254 -2.850 1.00 96.56 93 ALA A N 1
ATOM 673 C CA . ALA A 1 93 ? 11.793 -1.039 -3.149 1.00 96.56 93 ALA A CA 1
ATOM 674 C C . ALA A 1 93 ? 12.614 -2.336 -3.049 1.00 96.56 93 ALA A C 1
ATOM 676 O O . ALA A 1 93 ? 13.356 -2.658 -3.977 1.00 96.56 93 ALA A O 1
ATOM 677 N N . GLU A 1 94 ? 12.437 -3.109 -1.973 1.00 97.62 94 GLU A N 1
ATOM 678 C CA . GLU A 1 94 ? 13.099 -4.408 -1.799 1.00 97.62 94 GLU A CA 1
ATOM 679 C C . GLU A 1 94 ? 12.548 -5.454 -2.778 1.00 97.62 94 GLU A C 1
ATOM 681 O O . GLU A 1 94 ? 13.309 -6.121 -3.481 1.00 97.62 94 GLU A O 1
ATOM 686 N N . TRP A 1 95 ? 11.220 -5.560 -2.885 1.00 97.62 95 TRP A N 1
ATOM 687 C 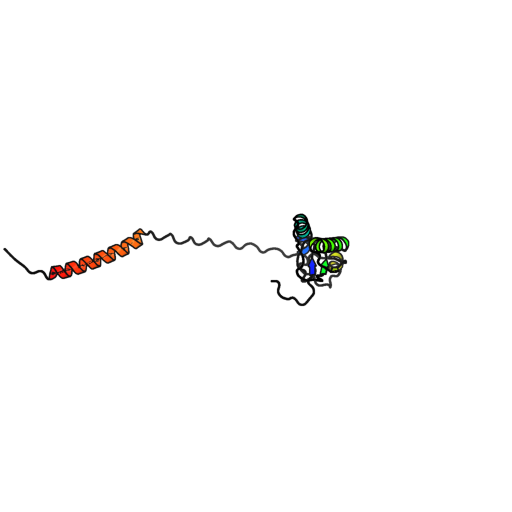CA . TRP A 1 95 ? 10.577 -6.568 -3.732 1.00 97.62 95 TRP A CA 1
ATOM 688 C C . TRP A 1 95 ? 10.904 -6.394 -5.221 1.00 97.62 95 TRP A C 1
ATOM 690 O O . TRP A 1 95 ? 11.084 -7.364 -5.964 1.00 97.62 95 TRP A O 1
ATOM 700 N N . ALA A 1 96 ? 10.980 -5.147 -5.684 1.00 96.38 96 ALA A N 1
ATOM 701 C CA . ALA A 1 96 ? 11.302 -4.809 -7.061 1.00 96.38 96 ALA A CA 1
ATOM 702 C C . ALA A 1 96 ? 12.772 -5.072 -7.401 1.00 96.38 96 ALA A C 1
ATOM 704 O O . ALA A 1 96 ? 13.065 -5.375 -8.555 1.00 96.38 96 ALA A O 1
ATOM 705 N N . ALA A 1 97 ? 13.681 -4.984 -6.424 1.00 96.12 97 ALA A N 1
ATOM 706 C CA . ALA A 1 97 ? 15.109 -5.220 -6.632 1.00 96.12 97 ALA A CA 1
ATOM 707 C C . ALA A 1 97 ? 15.423 -6.681 -6.995 1.00 96.12 97 ALA A C 1
ATOM 709 O O . ALA A 1 97 ? 16.415 -6.950 -7.671 1.00 96.12 97 ALA A O 1
ATOM 710 N N . ASN A 1 98 ? 14.568 -7.626 -6.595 1.00 95.12 98 ASN A N 1
ATOM 711 C CA . ASN A 1 98 ? 14.704 -9.027 -6.970 1.00 95.12 98 ASN A CA 1
ATOM 712 C C . ASN A 1 98 ? 13.816 -9.369 -8.177 1.00 95.12 98 ASN A C 1
ATOM 714 O O . ASN A 1 98 ? 12.637 -9.693 -8.029 1.00 95.12 98 ASN A O 1
ATOM 718 N N . GLY A 1 99 ? 14.416 -9.372 -9.372 1.00 90.00 99 GLY A N 1
ATOM 719 C CA . GLY A 1 99 ? 13.747 -9.712 -10.634 1.00 90.00 99 GLY A CA 1
ATOM 720 C C . GLY A 1 99 ? 13.065 -11.090 -10.665 1.00 90.00 99 GLY A C 1
ATOM 721 O O . GLY A 1 99 ? 12.152 -11.286 -11.462 1.00 90.00 99 GLY A O 1
ATOM 722 N N . GLY A 1 100 ? 13.451 -12.019 -9.782 1.00 92.81 100 GLY A N 1
ATOM 723 C CA . GLY A 1 100 ? 12.847 -13.349 -9.668 1.00 92.81 100 GLY A CA 1
ATOM 724 C C . GLY A 1 100 ? 11.559 -13.406 -8.838 1.00 92.81 100 GLY A C 1
ATOM 725 O O . GLY A 1 100 ? 10.855 -14.411 -8.893 1.00 92.81 100 GLY A O 1
ATOM 726 N N . LEU A 1 101 ? 11.225 -12.356 -8.076 1.00 95.75 101 LEU A N 1
ATOM 727 C CA . LEU A 1 101 ? 9.973 -12.315 -7.310 1.00 95.75 101 LEU A CA 1
ATOM 728 C C . LEU A 1 101 ? 8.780 -11.958 -8.213 1.00 95.75 101 LEU A C 1
ATOM 730 O O . LEU A 1 101 ? 8.946 -11.129 -9.114 1.00 95.75 101 LEU A O 1
ATOM 734 N N . PRO A 1 102 ? 7.583 -12.523 -7.965 1.00 95.56 102 PRO A N 1
ATOM 735 C CA . PRO A 1 102 ? 6.402 -12.268 -8.781 1.00 95.56 102 PRO A CA 1
ATOM 736 C C . PRO A 1 102 ? 5.883 -10.843 -8.576 1.00 95.56 102 PRO A C 1
ATOM 738 O O . PRO A 1 102 ? 5.796 -10.345 -7.450 1.00 95.56 102 PRO A O 1
ATOM 741 N N . ALA A 1 103 ? 5.528 -10.192 -9.676 1.00 95.00 103 ALA A N 1
ATOM 742 C CA . ALA A 1 103 ? 5.059 -8.819 -9.695 1.00 95.00 103 ALA A CA 1
ATOM 743 C C . ALA A 1 103 ? 4.008 -8.638 -10.790 1.00 95.00 103 ALA A C 1
ATOM 745 O O . ALA A 1 103 ? 4.201 -9.094 -11.917 1.00 95.00 103 ALA A O 1
ATOM 746 N N . ASP A 1 104 ? 2.937 -7.934 -10.448 1.00 94.75 104 ASP A N 1
ATOM 747 C CA . ASP A 1 104 ? 1.923 -7.487 -11.391 1.00 94.75 104 ASP A CA 1
ATOM 748 C C . ASP A 1 104 ? 2.233 -6.051 -11.820 1.00 94.75 104 ASP A C 1
ATOM 750 O O . ASP A 1 104 ? 2.951 -5.314 -11.143 1.00 94.75 104 ASP A O 1
ATOM 754 N N . ALA A 1 105 ? 1.698 -5.644 -12.970 1.00 84.94 105 ALA A N 1
ATOM 755 C CA . ALA A 1 105 ? 1.866 -4.296 -13.508 1.00 84.94 105 ALA A CA 1
ATOM 756 C C . ALA A 1 105 ? 3.336 -3.854 -13.684 1.00 84.94 105 ALA A C 1
ATOM 758 O O . ALA A 1 105 ? 3.652 -2.671 -13.584 1.00 84.94 105 ALA A O 1
ATOM 759 N N . VAL A 1 106 ? 4.231 -4.807 -13.971 1.00 79.19 106 VAL A N 1
ATOM 760 C CA . VAL A 1 106 ? 5.642 -4.572 -14.298 1.00 79.19 106 VAL A CA 1
ATOM 761 C C . VAL A 1 106 ? 5.762 -3.715 -15.552 1.00 79.19 106 VAL A C 1
ATOM 763 O O . VAL A 1 106 ? 5.856 -4.200 -16.674 1.00 79.19 106 VAL A O 1
ATOM 766 N N . SER A 1 107 ? 5.713 -2.411 -15.287 1.00 72.81 107 SER A N 1
ATOM 767 C CA . SER A 1 107 ? 5.886 -1.287 -16.201 1.00 72.81 107 SER A CA 1
ATOM 768 C C . SER A 1 107 ? 4.816 -1.158 -17.303 1.00 72.81 107 SER A C 1
ATOM 770 O O . SER A 1 107 ? 5.155 -0.974 -18.464 1.00 72.81 107 SER A O 1
ATOM 772 N N . TYR A 1 108 ? 3.542 -1.252 -16.904 1.00 67.75 108 TYR A N 1
ATOM 773 C CA . TYR A 1 108 ? 2.288 -0.857 -17.588 1.00 67.75 108 TYR A CA 1
ATOM 774 C C . TYR A 1 108 ? 2.215 -0.771 -19.151 1.00 67.75 108 TYR A C 1
ATOM 776 O O . TYR A 1 108 ? 2.838 0.105 -19.753 1.00 67.75 108 TYR A O 1
ATOM 784 N N . PRO A 1 109 ? 1.364 -1.578 -19.830 1.00 61.91 109 PRO A N 1
ATOM 785 C CA . PRO A 1 109 ? 1.136 -1.553 -21.296 1.00 61.91 109 PRO A CA 1
ATOM 786 C C . PRO A 1 109 ? 0.196 -0.429 -21.828 1.00 61.91 109 PRO A C 1
ATOM 788 O O . PRO A 1 109 ? -0.651 0.051 -21.076 1.00 61.91 109 PRO A O 1
ATOM 791 N N . PRO A 1 110 ? 0.261 -0.037 -23.130 1.00 56.16 110 PRO A N 1
ATOM 792 C CA . PRO A 1 110 ? -0.511 1.085 -23.692 1.00 56.16 110 PRO A CA 1
ATOM 793 C C . PRO A 1 110 ? -1.999 0.769 -23.980 1.00 56.16 110 PRO A C 1
ATOM 795 O O . PRO A 1 110 ? -2.326 -0.352 -24.381 1.00 56.16 110 PRO A O 1
ATOM 798 N N . PRO A 1 111 ? -2.910 1.759 -23.854 1.00 55.91 111 PRO A N 1
ATOM 799 C CA . PRO A 1 111 ? -4.332 1.593 -24.166 1.00 55.91 111 PRO A CA 1
ATOM 800 C C . PRO A 1 111 ? -4.599 1.418 -25.682 1.00 55.91 111 PRO A C 1
ATOM 802 O O . PRO A 1 111 ? -3.923 2.046 -26.499 1.00 55.91 111 PRO A O 1
ATOM 805 N N . PRO A 1 112 ? -5.599 0.606 -26.089 1.00 58.38 112 PRO A N 1
ATOM 806 C CA . PRO A 1 112 ? -5.974 0.407 -27.498 1.00 58.38 112 PRO A CA 1
ATOM 807 C C . PRO A 1 112 ? -6.683 1.642 -28.107 1.00 58.38 112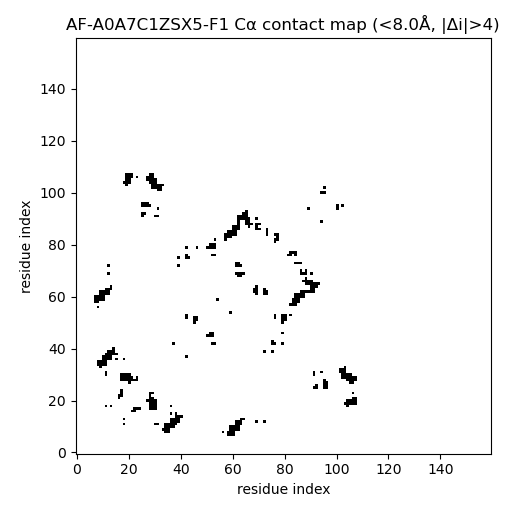 PRO A C 1
ATOM 809 O O . PRO A 1 112 ? -7.336 2.384 -27.369 1.00 58.38 112 PRO A O 1
ATOM 812 N N . PRO A 1 113 ? -6.626 1.878 -29.439 1.00 65.88 113 PRO A N 1
ATOM 813 C CA . PRO A 1 113 ? -7.366 2.974 -30.068 1.00 65.88 113 PRO A CA 1
ATOM 814 C C . PRO A 1 113 ? -8.883 2.751 -29.987 1.00 65.88 113 PRO A C 1
ATOM 816 O O . PRO A 1 113 ? -9.378 1.631 -30.133 1.00 65.88 113 PRO A O 1
ATOM 819 N N . ALA A 1 114 ? -9.628 3.837 -29.766 1.00 77.00 114 ALA A N 1
ATOM 820 C CA . ALA A 1 114 ? -11.082 3.803 -29.656 1.00 77.00 114 ALA A CA 1
ATOM 821 C C . ALA A 1 114 ? -11.738 3.292 -30.952 1.00 77.00 114 ALA A C 1
ATOM 823 O O . ALA A 1 114 ? -11.392 3.724 -32.051 1.00 77.00 114 ALA A O 1
ATOM 824 N N . SER A 1 115 ? -12.728 2.406 -30.825 1.00 72.81 115 SER A N 1
ATOM 825 C CA . SER A 1 115 ? -13.602 2.052 -31.950 1.00 72.81 115 SER A CA 1
ATOM 826 C C . SER A 1 115 ? -14.560 3.214 -32.250 1.00 72.81 115 SER A C 1
ATOM 828 O O . SER A 1 115 ? -15.084 3.804 -31.301 1.00 72.81 115 SER A O 1
ATOM 830 N N . PRO A 1 116 ? -14.833 3.557 -33.524 1.00 77.50 116 PRO A N 1
ATOM 831 C CA . PRO A 1 116 ? -15.840 4.560 -33.841 1.00 77.50 116 PRO A CA 1
ATOM 832 C C . PRO A 1 116 ? -17.213 4.079 -33.366 1.00 77.50 116 PRO A C 1
ATOM 834 O O . PRO A 1 116 ? -17.658 2.985 -33.717 1.00 77.50 116 PRO A O 1
ATOM 837 N N . THR A 1 117 ? -17.887 4.899 -32.561 1.00 78.50 117 THR A N 1
ATOM 838 C CA . THR A 1 117 ? -19.262 4.641 -32.126 1.00 78.50 117 THR A CA 1
ATOM 839 C C . THR A 1 117 ? -20.161 4.568 -33.365 1.00 78.50 117 THR A C 1
ATOM 841 O O . THR A 1 117 ? -20.232 5.557 -34.100 1.00 78.50 117 THR A O 1
ATOM 844 N N . PRO A 1 118 ? -20.862 3.449 -33.635 1.00 77.12 118 PRO A N 1
ATOM 845 C CA . PRO A 1 118 ? -21.844 3.423 -34.710 1.00 77.12 118 PRO A CA 1
ATOM 846 C C . PRO A 1 118 ? -22.934 4.463 -34.412 1.00 77.12 118 PRO A C 1
ATOM 848 O O . PRO A 1 118 ? -23.297 4.644 -33.243 1.00 77.12 118 PRO A O 1
ATOM 851 N N . PRO A 1 119 ? -23.465 5.169 -35.427 1.00 79.88 119 PRO A N 1
ATOM 852 C CA . PRO A 1 119 ? -24.541 6.120 -35.203 1.00 79.88 119 PRO A C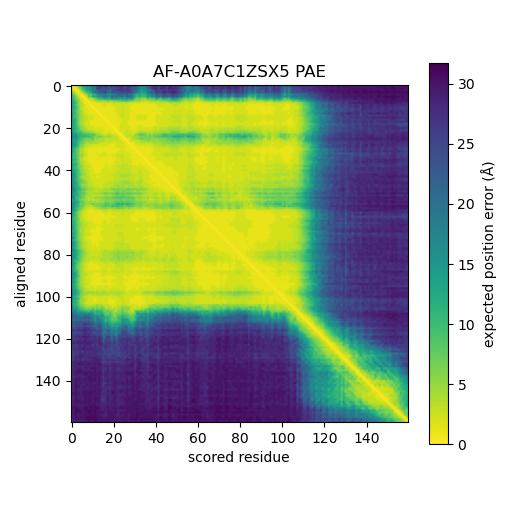A 1
ATOM 853 C C . PRO A 1 119 ? -25.693 5.398 -34.507 1.00 79.88 119 PRO A C 1
ATOM 855 O O . PRO A 1 119 ? -26.180 4.370 -34.982 1.00 79.88 119 PRO A O 1
ATOM 858 N N . ARG A 1 120 ? -26.111 5.927 -33.350 1.00 79.88 120 ARG A N 1
ATOM 859 C CA . ARG A 1 120 ? -27.299 5.450 -32.643 1.00 79.88 120 ARG A CA 1
ATOM 860 C C . ARG A 1 120 ? -28.450 5.481 -33.642 1.00 79.88 120 ARG A C 1
ATOM 862 O O . ARG A 1 120 ? -28.813 6.561 -34.103 1.00 79.88 120 ARG A O 1
ATOM 869 N N . ALA A 1 121 ? -28.997 4.313 -33.980 1.00 76.50 121 ALA A N 1
ATOM 870 C CA . ALA A 1 121 ? -30.182 4.244 -34.819 1.00 76.50 121 ALA A CA 1
ATOM 871 C C . ALA A 1 121 ? -31.249 5.155 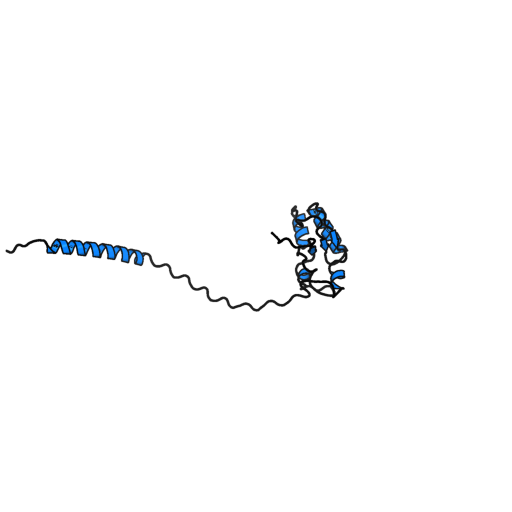-34.203 1.00 76.50 121 ALA A C 1
ATOM 873 O O . ALA A 1 121 ? -31.549 5.052 -33.007 1.00 76.50 121 ALA A O 1
ATOM 874 N N . ALA A 1 122 ? -31.749 6.099 -35.002 1.00 77.00 122 ALA A N 1
ATOM 875 C CA . ALA A 1 122 ? -32.814 6.985 -34.575 1.00 77.00 122 ALA A CA 1
ATOM 876 C C . ALA A 1 122 ? -33.983 6.122 -34.088 1.00 77.00 122 ALA A C 1
ATOM 878 O O . ALA A 1 122 ? -34.363 5.155 -34.753 1.00 77.00 122 ALA A O 1
ATOM 879 N N . ALA A 1 123 ? -34.526 6.446 -32.912 1.00 76.69 123 ALA A N 1
ATOM 880 C CA . ALA A 1 123 ? -35.750 5.805 -32.461 1.00 76.69 123 ALA A CA 1
ATOM 881 C C . ALA A 1 123 ? -36.819 5.985 -33.556 1.00 76.69 123 ALA A C 1
ATOM 883 O O . ALA A 1 123 ? -36.900 7.078 -34.130 1.00 76.69 123 ALA A O 1
ATOM 884 N N . PRO A 1 124 ? -37.616 4.948 -33.874 1.00 75.62 124 PRO A N 1
ATOM 885 C CA . PRO A 1 124 ? -38.703 5.104 -34.828 1.00 75.62 124 PRO A CA 1
ATOM 886 C C . PRO A 1 124 ? -39.604 6.247 -34.358 1.00 75.62 124 PRO A C 1
ATOM 888 O O . PRO A 1 124 ? -39.920 6.351 -33.170 1.00 75.62 124 PRO A O 1
ATOM 891 N N . ALA A 1 125 ? -39.977 7.130 -35.286 1.00 78.25 125 ALA A N 1
ATOM 892 C CA . ALA A 1 125 ? -40.858 8.245 -34.973 1.00 78.25 125 ALA A CA 1
ATOM 893 C C . ALA A 1 125 ? -42.160 7.713 -34.339 1.00 78.25 125 ALA A C 1
ATOM 895 O O . ALA A 1 125 ? -42.680 6.691 -34.802 1.00 78.25 125 ALA A O 1
ATOM 896 N N . PRO A 1 126 ? -42.702 8.371 -33.297 1.00 80.19 126 PRO A N 1
ATOM 897 C CA . PRO A 1 126 ? -43.962 7.951 -32.702 1.00 80.19 126 PRO A CA 1
ATOM 898 C C . PRO A 1 126 ? -45.050 7.948 -33.777 1.00 80.19 126 PRO A C 1
ATOM 900 O O . PRO A 1 126 ? -45.251 8.941 -34.479 1.00 80.19 126 PRO A O 1
ATOM 903 N N . VAL A 1 127 ? -45.746 6.818 -33.914 1.00 79.44 127 VAL A N 1
ATOM 904 C CA . VAL A 1 127 ? -46.832 6.677 -34.887 1.00 79.44 127 VAL A CA 1
ATOM 905 C C . VAL A 1 127 ? -47.938 7.669 -34.501 1.00 79.44 127 VAL A C 1
ATOM 907 O O . VAL A 1 127 ? -48.431 7.612 -33.372 1.00 79.44 127 VAL A O 1
ATOM 910 N N . PRO A 1 128 ? -48.339 8.607 -35.378 1.00 83.19 128 PRO A N 1
ATOM 911 C CA . PRO A 1 128 ? -49.328 9.612 -35.012 1.00 83.19 128 PRO A CA 1
ATOM 912 C C . PRO A 1 128 ? -50.672 8.951 -34.680 1.00 83.19 128 PRO A C 1
ATOM 914 O O . PRO A 1 128 ? -51.220 8.223 -35.507 1.00 83.19 128 PRO A O 1
ATOM 917 N N . TRP A 1 129 ? -51.245 9.254 -33.511 1.00 67.81 129 TRP A N 1
ATOM 918 C CA . TRP A 1 129 ? -52.510 8.673 -33.021 1.00 67.81 129 TRP A CA 1
ATOM 919 C C . TRP A 1 129 ? -53.682 8.795 -34.012 1.00 67.81 129 TRP A C 1
ATOM 921 O O . TRP A 1 129 ? -54.577 7.953 -34.023 1.00 67.81 129 TRP A O 1
ATOM 931 N N . ARG A 1 130 ? -53.643 9.793 -34.908 1.00 70.50 130 ARG A N 1
ATOM 932 C CA . ARG A 1 130 ? -54.614 9.963 -36.001 1.00 70.50 130 ARG A CA 1
ATOM 933 C C . ARG A 1 130 ? -54.698 8.741 -36.930 1.00 70.50 130 ARG A C 1
ATOM 935 O O . ARG A 1 130 ? -55.777 8.444 -37.426 1.00 70.50 130 ARG A O 1
ATOM 942 N N . TYR A 1 131 ? -53.599 8.006 -37.126 1.00 63.44 131 TYR A N 1
ATOM 943 C CA . TYR A 1 131 ? -53.587 6.778 -37.932 1.00 63.44 131 TYR A CA 1
ATOM 944 C C . TYR A 1 131 ? -54.188 5.580 -37.189 1.00 63.44 131 TYR A C 1
ATOM 946 O O . TYR A 1 131 ? -54.797 4.723 -37.819 1.00 63.44 131 TYR A O 1
ATOM 954 N N . VAL A 1 132 ? -54.083 5.551 -35.857 1.00 60.25 132 VAL A N 1
ATOM 955 C CA . VAL A 1 132 ? -54.727 4.531 -35.012 1.00 60.25 132 VAL A CA 1
ATOM 956 C C . VAL A 1 132 ? -56.236 4.783 -34.917 1.00 60.25 132 VAL A C 1
ATOM 958 O O . VAL A 1 132 ? -57.035 3.853 -34.974 1.00 60.25 132 VAL A O 1
ATOM 961 N N . ALA A 1 133 ? -56.649 6.050 -34.838 1.00 60.06 133 ALA A N 1
ATOM 962 C CA . ALA A 1 133 ? -58.060 6.420 -34.831 1.00 60.06 133 ALA A CA 1
ATOM 963 C C . ALA A 1 133 ? -58.734 6.183 -36.197 1.00 60.06 133 ALA A C 1
ATOM 965 O O . ALA A 1 133 ? -59.856 5.683 -36.246 1.00 60.06 133 ALA A O 1
ATOM 966 N N . ALA A 1 134 ? -58.055 6.482 -37.310 1.00 58.44 134 ALA A N 1
ATOM 967 C CA . ALA A 1 134 ? -58.621 6.324 -38.652 1.00 58.44 134 ALA A CA 1
ATOM 968 C C . ALA A 1 134 ? -58.935 4.859 -39.015 1.00 58.44 134 ALA A C 1
ATOM 970 O O . ALA A 1 134 ? -59.959 4.600 -39.647 1.00 58.44 134 ALA A O 1
ATOM 971 N N . THR A 1 135 ? -58.112 3.893 -38.591 1.00 58.00 135 THR A N 1
ATOM 972 C CA . THR A 1 135 ? -58.368 2.462 -38.845 1.00 58.00 135 THR A CA 1
ATOM 973 C C . THR A 1 135 ? -59.509 1.915 -37.987 1.00 58.00 135 THR A C 1
ATOM 975 O O . THR A 1 135 ? -60.332 1.151 -38.490 1.00 58.00 135 THR A O 1
ATOM 978 N N . GLY A 1 136 ? -59.629 2.358 -36.731 1.00 56.44 136 GLY A N 1
ATOM 979 C CA . GLY A 1 136 ? -60.749 1.988 -35.860 1.00 56.44 136 GLY A CA 1
ATOM 980 C C . GLY A 1 136 ? -62.090 2.568 -36.323 1.00 56.44 136 GLY A C 1
ATOM 981 O O . GLY A 1 136 ? -63.097 1.861 -36.363 1.00 56.44 136 GLY A O 1
ATOM 982 N N . VAL A 1 137 ? -62.105 3.837 -36.740 1.00 59.69 137 VAL A N 1
ATOM 983 C CA . VAL A 1 137 ? -63.322 4.518 -37.207 1.00 59.69 137 VAL A CA 1
ATOM 984 C C . VAL A 1 137 ? -63.778 3.968 -38.564 1.00 59.69 137 VAL A C 1
ATOM 986 O O . VAL A 1 137 ? -64.957 3.660 -38.730 1.00 59.69 137 VAL A O 1
ATOM 989 N N . MET A 1 138 ? -62.867 3.750 -39.518 1.00 57.03 138 MET A N 1
ATOM 990 C CA . MET A 1 138 ? -63.229 3.228 -40.842 1.00 57.03 138 MET A CA 1
ATOM 991 C C . MET A 1 138 ? -63.745 1.780 -40.792 1.00 57.03 138 MET A C 1
ATOM 993 O O . MET A 1 138 ? -64.695 1.451 -41.504 1.00 57.03 138 MET A O 1
ATOM 997 N N . GLY A 1 139 ? -63.198 0.941 -39.902 1.00 57.84 139 GLY A N 1
ATOM 998 C CA . GLY A 1 139 ? -63.704 -0.416 -39.668 1.00 57.84 139 GLY A CA 1
ATOM 999 C C . GLY A 1 139 ? -65.132 -0.441 -39.109 1.00 57.84 139 GLY A C 1
ATOM 1000 O O . GLY A 1 139 ? -65.958 -1.235 -39.561 1.00 57.84 139 GLY A O 1
ATOM 1001 N N . ALA A 1 140 ? -65.458 0.470 -38.186 1.00 60.84 140 ALA A N 1
ATOM 1002 C CA . ALA A 1 140 ? -66.797 0.577 -37.605 1.00 60.84 140 ALA A CA 1
ATOM 1003 C C . ALA A 1 140 ? -67.838 1.112 -38.609 1.00 60.84 140 ALA A C 1
ATOM 1005 O O . ALA A 1 140 ? -68.952 0.590 -38.680 1.00 60.84 140 ALA A O 1
ATOM 1006 N N . PHE A 1 141 ? -67.478 2.102 -39.435 1.00 59.72 141 PHE A N 1
ATOM 1007 C CA . PHE A 1 141 ? -68.381 2.648 -40.455 1.00 59.72 141 PHE A CA 1
ATOM 1008 C C . PHE A 1 141 ? -68.692 1.645 -41.574 1.00 59.72 141 PHE A C 1
ATOM 1010 O O . PHE A 1 141 ? -69.849 1.537 -41.983 1.00 59.72 141 PHE A O 1
ATOM 1017 N N . LEU A 1 142 ? -67.704 0.870 -42.041 1.00 61.09 142 LEU A N 1
ATOM 1018 C CA . LEU A 1 142 ? -67.921 -0.120 -43.103 1.00 61.09 142 LEU A CA 1
ATOM 1019 C C . LEU A 1 142 ? -68.872 -1.243 -42.652 1.00 61.09 142 LEU A C 1
ATOM 1021 O O . LEU A 1 142 ? -69.759 -1.644 -43.408 1.00 61.09 142 LEU A O 1
ATOM 1025 N N . GLY A 1 143 ? -68.737 -1.697 -41.400 1.00 61.34 143 GLY A N 1
ATOM 1026 C CA . GLY A 1 143 ? -69.629 -2.697 -40.809 1.00 61.34 143 GLY A CA 1
ATOM 1027 C C . GLY A 1 143 ? -71.082 -2.218 -40.717 1.00 61.34 143 GLY A C 1
ATOM 1028 O O . GLY A 1 143 ? -71.998 -2.944 -41.100 1.00 61.34 143 GLY A O 1
ATOM 1029 N N . VAL A 1 144 ? -71.305 -0.972 -40.288 1.00 68.88 144 VAL A N 1
ATOM 1030 C CA . VAL A 1 144 ? -72.655 -0.389 -40.164 1.00 68.88 144 VAL A CA 1
ATOM 1031 C C . VAL A 1 144 ? -73.313 -0.170 -41.531 1.00 68.88 144 VAL A C 1
ATOM 1033 O O . VAL A 1 144 ? -74.501 -0.457 -41.694 1.00 68.88 144 VAL A O 1
ATOM 1036 N N . VAL A 1 145 ? -72.560 0.289 -42.536 1.00 70.81 145 VAL A N 1
ATOM 1037 C CA . VAL A 1 145 ? -73.084 0.510 -43.897 1.00 70.81 145 VAL A CA 1
ATOM 1038 C C . VAL A 1 145 ? -73.491 -0.807 -44.563 1.00 70.81 145 VAL A C 1
ATOM 1040 O O . VAL A 1 145 ? -74.560 -0.867 -45.172 1.00 70.81 145 VAL A O 1
ATOM 1043 N N . LEU A 1 146 ? -72.702 -1.876 -44.405 1.00 72.25 146 LEU A N 1
ATOM 1044 C CA . LEU A 1 146 ? -73.033 -3.203 -44.942 1.00 72.25 146 LEU A CA 1
ATOM 1045 C C . LEU A 1 146 ? -74.307 -3.786 -44.314 1.00 72.25 146 LEU A C 1
ATOM 1047 O O . LEU A 1 146 ? -75.167 -4.295 -45.034 1.00 72.25 146 LEU A O 1
ATOM 1051 N N . VAL A 1 147 ? -74.475 -3.647 -42.995 1.00 69.69 147 VAL A N 1
ATOM 1052 C CA . VAL A 1 147 ? -75.687 -4.093 -42.286 1.00 69.69 147 VAL A CA 1
ATOM 1053 C C . VAL A 1 147 ? -76.920 -3.305 -42.748 1.00 69.69 147 VAL A C 1
ATOM 1055 O O . VAL A 1 147 ? -77.959 -3.894 -43.050 1.00 69.69 147 VAL A O 1
ATOM 1058 N N . MET A 1 148 ? -76.806 -1.981 -42.882 1.00 71.19 148 MET A N 1
ATOM 1059 C CA . MET A 1 148 ? -77.904 -1.119 -43.338 1.00 71.19 148 MET A CA 1
ATOM 10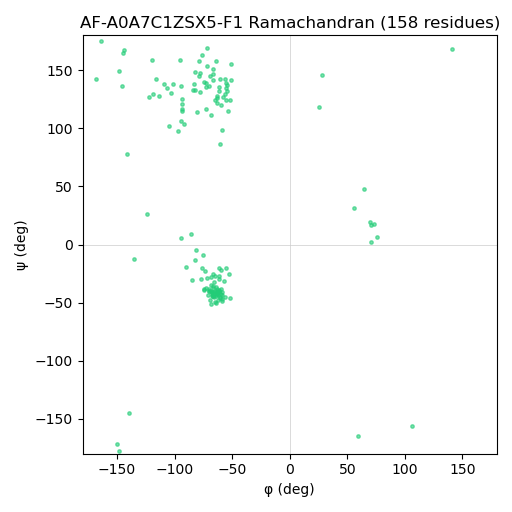60 C C . MET A 1 148 ? -78.291 -1.374 -44.800 1.00 71.19 148 MET A C 1
ATOM 1062 O O . MET A 1 148 ? -79.477 -1.340 -45.131 1.00 71.19 148 MET A O 1
ATOM 1066 N N . ALA A 1 149 ? -77.323 -1.648 -45.679 1.00 72.12 149 ALA A N 1
ATOM 1067 C CA . ALA A 1 149 ? -77.578 -1.979 -47.080 1.00 72.12 149 ALA A CA 1
ATOM 1068 C C . ALA A 1 149 ? -78.310 -3.325 -47.229 1.00 72.12 149 ALA A C 1
ATOM 1070 O O . ALA A 1 149 ? -79.292 -3.400 -47.972 1.00 72.12 149 ALA A O 1
ATOM 1071 N N . ALA A 1 150 ? -77.907 -4.349 -46.467 1.00 68.25 150 ALA A N 1
ATOM 1072 C CA . ALA A 1 150 ? -78.577 -5.651 -46.440 1.00 68.25 150 ALA A CA 1
ATOM 1073 C C . ALA A 1 150 ? -80.034 -5.545 -45.950 1.00 68.25 150 ALA A C 1
ATOM 1075 O O . ALA A 1 150 ? -80.938 -6.131 -46.544 1.00 68.25 150 ALA A O 1
ATOM 1076 N N . LEU A 1 151 ? -80.285 -4.724 -44.925 1.00 68.62 151 LEU A N 1
ATOM 1077 C CA . LEU A 1 151 ? -81.631 -4.471 -44.395 1.00 68.62 151 LEU A CA 1
ATOM 1078 C C . LEU A 1 151 ? -82.529 -3.684 -45.370 1.00 68.62 151 LEU A C 1
ATOM 1080 O O . LEU A 1 151 ? -83.750 -3.839 -45.342 1.00 68.62 151 LEU A O 1
ATOM 1084 N N . ARG A 1 152 ? -81.955 -2.847 -46.250 1.00 66.38 152 ARG A N 1
ATOM 1085 C CA . ARG A 1 152 ? -82.710 -2.012 -47.207 1.00 66.38 152 ARG A CA 1
ATOM 1086 C C . ARG A 1 152 ? -83.071 -2.748 -48.501 1.00 66.38 152 ARG A C 1
ATOM 1088 O O . ARG A 1 152 ? -84.135 -2.473 -49.050 1.00 66.38 152 ARG A O 1
ATOM 1095 N N . MET A 1 153 ? -82.246 -3.706 -48.945 1.00 64.06 153 MET A N 1
ATOM 1096 C CA . MET A 1 153 ? -82.549 -4.592 -50.087 1.00 64.06 153 MET A CA 1
ATOM 1097 C C . MET A 1 153 ? -83.801 -5.456 -49.865 1.00 64.06 153 MET A C 1
ATOM 1099 O O . MET A 1 153 ? -84.412 -5.907 -50.828 1.00 64.06 153 MET A O 1
ATOM 1103 N N . PHE A 1 154 ? -84.222 -5.639 -48.611 1.00 61.72 154 PHE A N 1
ATOM 1104 C CA . PHE A 1 154 ? -85.399 -6.426 -48.243 1.00 61.72 154 PHE A CA 1
ATOM 1105 C C . PHE A 1 154 ? -86.696 -5.612 -48.077 1.00 61.72 154 PHE A C 1
ATOM 1107 O O . PHE A 1 154 ? -87.713 -6.183 -47.682 1.00 61.72 154 PHE A O 1
ATOM 1114 N N . LYS A 1 155 ? -86.717 -4.299 -48.376 1.00 52.12 155 LYS A N 1
ATOM 1115 C CA . LYS A 1 155 ? -87.928 -3.475 -48.183 1.00 52.12 155 LYS A CA 1
ATOM 1116 C C . LYS A 1 155 ? -88.790 -3.389 -49.464 1.00 52.12 155 LYS A C 1
ATOM 1118 O O . LYS A 1 155 ? -88.333 -2.833 -50.462 1.00 52.12 155 LYS A O 1
ATOM 1123 N N . PRO A 1 156 ? -90.037 -3.905 -49.467 1.00 53.81 156 PRO A N 1
ATOM 1124 C CA . PRO A 1 156 ? -90.846 -4.036 -50.679 1.00 53.81 156 PRO A CA 1
ATOM 1125 C C . PRO A 1 156 ? -91.590 -2.745 -51.081 1.00 53.81 156 PRO A C 1
ATOM 1127 O O . PRO A 1 156 ? -92.247 -2.123 -50.253 1.00 53.81 156 PRO A O 1
ATOM 1130 N N . ARG A 1 157 ? -91.473 -2.422 -52.384 1.00 54.88 157 ARG A N 1
ATOM 1131 C CA . ARG A 1 157 ? -92.370 -1.736 -53.358 1.00 54.88 157 ARG A CA 1
ATOM 1132 C C . ARG A 1 157 ? -93.416 -0.701 -52.894 1.00 54.88 157 ARG A C 1
ATOM 1134 O O . ARG A 1 157 ? -94.187 -0.962 -51.982 1.00 54.88 157 ARG A O 1
ATOM 1141 N N . LYS A 1 158 ? -93.642 0.316 -53.746 1.00 47.03 158 LYS A N 1
ATOM 1142 C CA . LYS A 1 158 ? -94.931 0.560 -54.450 1.00 47.03 158 LYS A CA 1
ATOM 1143 C C . LYS A 1 158 ? -94.777 1.617 -55.558 1.00 47.03 158 LYS A C 1
ATOM 1145 O O . LYS A 1 158 ? -94.005 2.552 -55.399 1.00 47.03 158 LYS A O 1
ATOM 1150 N N . ALA A 1 159 ? -95.480 1.406 -56.672 1.00 47.81 159 ALA A N 1
ATOM 1151 C CA . ALA A 1 159 ? -95.526 2.279 -57.844 1.00 47.81 159 ALA A CA 1
ATOM 1152 C C . ALA A 1 159 ? -96.878 3.005 -57.900 1.00 47.81 159 ALA A C 1
ATOM 1154 O O . ALA A 1 159 ? -97.906 2.350 -57.709 1.00 47.81 159 ALA A O 1
ATOM 1155 N N . ALA A 1 160 ? -96.844 4.311 -58.162 1.00 45.41 160 ALA A N 1
ATOM 1156 C CA . ALA A 1 160 ? -97.875 5.120 -58.812 1.00 45.41 160 ALA A CA 1
ATOM 1157 C C . ALA A 1 160 ? -97.220 6.437 -59.247 1.00 45.41 160 ALA A C 1
ATOM 1159 O O . ALA A 1 160 ? -96.522 7.028 -58.391 1.00 45.41 160 ALA A O 1
#

Solvent-accessible surface area (backbone atoms only — not comparable to full-atom values): 9403 Å² total; per-residue (Å²): 132,83,77,92,65,95,68,79,55,36,35,34,30,44,54,68,49,37,44,42,9,74,46,62,90,47,80,45,23,21,37,59,54,88,45,44,88,51,35,43,66,64,42,51,53,30,41,76,69,75,36,69,57,69,82,93,56,80,60,26,36,34,25,18,57,29,44,69,54,8,53,54,44,50,49,51,38,29,72,36,57,75,49,62,64,40,66,44,48,55,20,48,47,51,53,31,63,40,83,86,54,73,58,36,41,69,50,50,85,84,85,78,83,84,78,83,79,74,79,78,76,74,75,80,77,81,78,60,64,69,62,62,50,51,56,56,52,52,55,55,51,54,54,52,50,53,54,52,51,61,61,53,77,71,64,82,84,87,88,134

Sequence (160 aa):
MLASRPGPVVLDGRGEKAYWGEAVNAARGGHIAGADHFPADRLRAAVAAGKALGPQTEGAIVYARDAVDGIAYMTLITAGTGRRVRVYPGGWAEWAANGGLPADAVSYPPPPPASPTPPRAAAPAPVPWRYVAATGVMGAFLGVVLVMAALRMFKPRKAA

Foldseek 3Di:
DDPDDPDAAEEEQDDPCQQLQVDDPALWGHFAPPHDYDHQVVLVVCVVVLHQDADPDAAHEYAYQAQVSQVVSQVSNCVRHVGHYHYPHGHCRNQSHDPPGDGPNGRHDDDDDDDDDDPDPPDPDPDPCVVVVVVVVVVVVVVVVVVVVVVVVPDDDDDD

pLDDT: mean 82.33, std 15.92, range [36.34, 98.38]

Nearest PDB structures (foldseek):
  6sgb-assembly1_DT  TM=6.578E-01  e=1.942E-01  Trypanosoma brucei brucei
  1vee-assembly1_A  TM=5.109E-01  e=5.499E-01  Arabidopsis thaliana
  2dcq-assembly1_A  TM=5.636E-01  e=2.455E+00  Arabidopsis thaliana
  6t2b-assembly2_B  TM=5.260E-01  e=5.022E+00  Akkermansia muciniphila
  7d72-assembly1_C  TM=3.940E-01  e=2.620E+00  Homo sapiens

Secondary structure (DSSP, 8-state):
-----SS--EEE-S-HHHHTTSS--SSS-SEETTPEE--HHHHHHHHHTT-----SSTT-EEE-SSHHHHHHHHHHHHHHH----EE-TTHHHHHHH-TTS-EESTT-PPPPPPPPPPP-PPPPPPPPHHHHHHHHHHHHHHHHHHHHHHHHHT------

Mean predicted aligned error: 14.58 Å